Protein AF-A0A811U863-F1 (afdb_monomer_lite)

InterPro domains:
  IPR001148 Alpha carbonic anhydrase domain [PF00194] (40-105)
  IPR001148 Alpha carbonic anhydrase domain [PS51144] (32-145)
  IPR036398 Alpha carbonic anhydrase domain superfamily [G3DSA:3.10.200.10] (27-132)
  IPR036398 Alpha carbonic anhydrase domain superfamily [SSF51069] (34-102)

pLDDT: mean 73.1, std 20.27, range [31.73, 95.31]

Foldseek 3Di:
DDPVVVVVVVPVPPPVPPPPPPPPPPPPPPPPDADDPPVRLVCCCVSPVVCVDPDDDDDDDDPVPDDDDDKFDKDWPCPPPDADDDWDWDDPVHFIFIDGDDDDVVCVVVVDDDIFIDMDPDDPVFGWDFTDTPRDGDTDTDGDD

Sequence (145 aa):
MNRQTWRLLQYILPVGFIATAIWRASHSTTASRFGYSEPNQRRWARHHGHCAGKTQSPIAVHSAKSIPLNMPAVDMIGYHNLLPHPLVMVNNGHTVAISIPKLTEEQKANGDFMPYARGGKLPAISKWRVYTSIGAIRTIVALSM

Structure (mmCIF, N/CA/C/O backbone):
data_AF-A0A811U863-F1
#
_entry.id   AF-A0A811U863-F1
#
loop_
_atom_site.group_PDB
_atom_site.id
_atom_site.type_symbol
_atom_site.label_atom_id
_atom_site.label_alt_id
_atom_site.label_comp_id
_atom_site.label_asym_id
_atom_site.label_entity_id
_atom_site.label_seq_id
_atom_site.pdbx_PDB_ins_code
_atom_site.Cartn_x
_atom_site.Cartn_y
_atom_site.Cartn_z
_atom_site.occupancy
_atom_site.B_iso_or_equiv
_atom_site.auth_seq_id
_atom_site.auth_comp_id
_atom_site.auth_asym_id
_atom_site.auth_atom_id
_atom_site.pdbx_PDB_model_num
ATOM 1 N N . MET A 1 1 ? 27.113 73.306 27.334 1.00 48.75 1 MET A N 1
ATOM 2 C 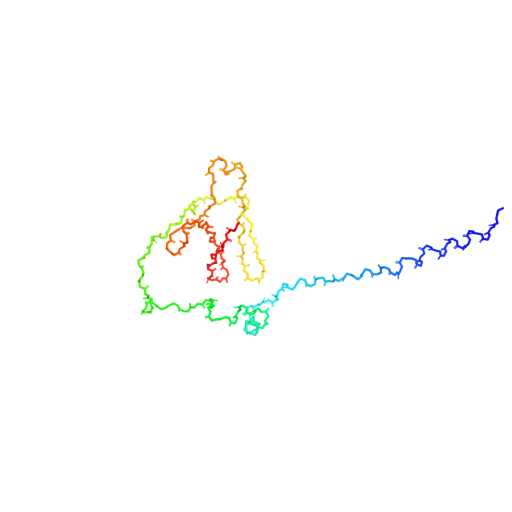CA . MET A 1 1 ? 27.043 71.966 26.701 1.00 48.75 1 MET A CA 1
ATOM 3 C C . MET A 1 1 ? 26.981 72.146 25.187 1.00 48.75 1 MET A C 1
ATOM 5 O O . MET A 1 1 ? 26.198 72.962 24.721 1.00 48.75 1 MET A O 1
ATOM 9 N N . ASN A 1 2 ? 27.907 71.524 24.454 1.00 46.66 2 ASN A N 1
ATOM 10 C CA . ASN A 1 2 ? 28.436 72.005 23.169 1.00 46.66 2 ASN A CA 1
ATOM 11 C C . ASN A 1 2 ? 27.669 71.451 21.942 1.00 46.66 2 ASN A C 1
ATOM 13 O O . ASN A 1 2 ? 27.416 70.253 21.874 1.00 46.66 2 ASN A O 1
ATOM 17 N N . ARG A 1 3 ? 27.349 72.292 20.941 1.00 53.94 3 ARG A N 1
ATOM 18 C CA . ARG A 1 3 ? 26.611 71.926 19.698 1.00 53.94 3 ARG A CA 1
ATOM 19 C C . ARG A 1 3 ? 27.319 70.880 18.818 1.00 53.94 3 ARG A C 1
ATOM 21 O O . ARG A 1 3 ? 26.711 70.350 17.893 1.00 53.94 3 ARG A O 1
ATOM 28 N N . GLN A 1 4 ? 28.585 70.583 19.100 1.00 53.97 4 GLN A N 1
ATOM 29 C CA . GLN A 1 4 ? 29.402 69.607 18.376 1.00 53.97 4 GLN A CA 1
ATOM 30 C C . GLN A 1 4 ? 29.084 68.141 18.733 1.00 53.97 4 GLN A C 1
ATOM 32 O O . GLN A 1 4 ? 29.309 67.261 17.908 1.00 53.97 4 GLN A O 1
ATOM 37 N N . THR A 1 5 ? 28.497 67.847 19.900 1.00 52.56 5 THR A N 1
ATOM 38 C CA . THR A 1 5 ? 28.211 66.452 20.301 1.00 52.56 5 THR A CA 1
ATOM 39 C C . THR A 1 5 ? 26.990 65.849 19.597 1.00 52.56 5 THR A C 1
ATOM 41 O O . THR A 1 5 ? 26.916 64.635 19.427 1.00 52.56 5 THR A O 1
ATOM 44 N N . TRP A 1 6 ? 26.065 66.676 19.098 1.00 49.66 6 TRP A N 1
ATOM 45 C CA . TRP A 1 6 ? 24.862 66.215 18.389 1.00 49.66 6 TRP A CA 1
ATOM 46 C C . TRP A 1 6 ? 25.118 65.771 16.943 1.00 49.66 6 TRP A C 1
ATOM 48 O O . TRP A 1 6 ? 24.367 64.964 16.402 1.00 49.66 6 TRP A O 1
ATOM 58 N N . ARG A 1 7 ? 26.194 66.254 16.307 1.00 52.44 7 ARG A N 1
ATOM 59 C CA . ARG A 1 7 ? 26.506 65.914 14.909 1.00 52.44 7 ARG A CA 1
ATOM 60 C C . ARG A 1 7 ? 27.223 64.576 14.733 1.00 52.44 7 ARG A C 1
ATOM 62 O O . ARG A 1 7 ? 27.250 64.075 13.613 1.00 52.44 7 ARG A O 1
ATOM 69 N N . LEU A 1 8 ? 27.751 63.993 15.810 1.00 50.97 8 LEU A N 1
ATOM 70 C CA . LEU A 1 8 ? 28.404 62.678 15.793 1.00 50.97 8 LEU A CA 1
ATOM 71 C C . LEU A 1 8 ? 27.426 61.529 16.091 1.00 50.97 8 LEU A C 1
ATOM 73 O O . LEU A 1 8 ? 27.639 60.413 15.632 1.00 50.97 8 LEU A O 1
ATOM 77 N N . LEU A 1 9 ? 26.305 61.803 16.768 1.00 47.72 9 LEU A N 1
ATOM 78 C CA . LEU A 1 9 ? 25.267 60.804 17.067 1.00 47.72 9 LEU A CA 1
ATOM 79 C C . LEU A 1 9 ? 24.413 60.409 15.848 1.00 47.72 9 LEU A C 1
ATOM 81 O O . LEU A 1 9 ? 23.884 59.304 15.800 1.00 47.72 9 LEU A O 1
ATOM 85 N N . GLN A 1 10 ? 24.327 61.269 14.832 1.00 54.34 10 GLN A N 1
ATOM 86 C CA . GLN A 1 10 ? 23.561 61.010 13.602 1.00 54.34 10 GLN A CA 1
ATOM 87 C C . GLN A 1 10 ? 24.261 60.065 12.603 1.00 54.34 10 GLN A C 1
ATOM 89 O O . GLN A 1 10 ? 23.614 59.578 11.682 1.00 54.34 10 GLN A O 1
ATOM 94 N N . TYR A 1 11 ? 25.550 59.756 12.791 1.00 52.09 11 TYR A N 1
ATOM 95 C CA . TYR A 1 11 ? 26.302 58.842 11.913 1.00 52.09 11 TYR A CA 1
ATOM 96 C C . TYR A 1 11 ? 26.550 57.451 12.519 1.00 52.09 11 TYR A C 1
ATOM 98 O O . TYR A 1 11 ? 27.083 56.580 11.839 1.00 52.09 11 TYR A O 1
ATOM 106 N N . ILE A 1 12 ? 26.137 57.208 13.767 1.00 53.00 12 ILE A N 1
ATOM 107 C CA . ILE A 1 12 ? 26.331 55.913 14.448 1.00 53.00 12 ILE A CA 1
ATOM 108 C C . ILE A 1 12 ? 25.131 54.969 14.232 1.00 53.00 12 ILE A C 1
ATOM 110 O O . ILE A 1 12 ? 25.253 53.760 14.405 1.00 53.00 12 ILE A O 1
ATOM 114 N N . LEU A 1 13 ? 23.985 55.481 13.772 1.00 49.16 13 LEU A N 1
ATOM 115 C CA . LEU A 1 13 ? 22.775 54.674 13.584 1.00 49.16 13 LEU A CA 1
ATOM 116 C C . LEU A 1 13 ? 22.626 53.933 12.236 1.00 49.16 13 LEU A C 1
ATOM 118 O O . LEU A 1 13 ? 21.899 52.942 12.243 1.00 49.16 13 LEU A O 1
ATOM 122 N N . PRO A 1 14 ? 23.296 54.271 11.109 1.00 51.44 14 PRO A N 1
ATOM 123 C CA . PRO A 1 14 ? 23.150 53.463 9.897 1.00 51.44 14 PRO A CA 1
ATOM 124 C C . PRO A 1 14 ? 24.291 52.463 9.650 1.00 51.44 14 PRO A C 1
ATOM 126 O O . PRO A 1 14 ? 24.116 51.560 8.840 1.00 51.44 14 PRO A O 1
ATOM 129 N N . VAL A 1 15 ? 25.439 52.543 10.337 1.00 51.66 15 VAL A N 1
ATOM 130 C CA . VAL A 1 15 ? 26.603 51.677 10.017 1.00 51.66 15 VAL A CA 1
ATOM 131 C C . VAL A 1 15 ? 26.535 50.300 10.702 1.00 51.66 15 VAL A C 1
ATOM 133 O O . VAL A 1 15 ? 27.149 49.345 10.236 1.00 51.66 15 VAL A O 1
ATOM 136 N N . GLY A 1 16 ? 25.722 50.148 11.752 1.00 46.31 16 GLY A N 1
ATOM 137 C CA . GLY A 1 16 ? 25.493 48.858 12.422 1.00 46.31 16 GLY A CA 1
ATOM 138 C C . GLY A 1 16 ? 24.422 47.965 11.779 1.00 46.31 16 GLY A C 1
ATOM 139 O O . GLY A 1 16 ? 24.301 46.804 12.154 1.00 46.31 16 GLY A O 1
ATOM 140 N N . PHE A 1 17 ? 23.647 48.479 10.816 1.00 46.66 17 PHE A N 1
ATOM 141 C CA . PHE A 1 17 ? 22.508 47.760 10.223 1.00 46.66 17 PHE A CA 1
ATOM 142 C C . PHE A 1 17 ? 22.769 47.184 8.821 1.00 46.66 17 PHE A C 1
ATOM 144 O O . PHE A 1 17 ? 21.933 46.445 8.309 1.00 46.66 17 PHE A O 1
ATOM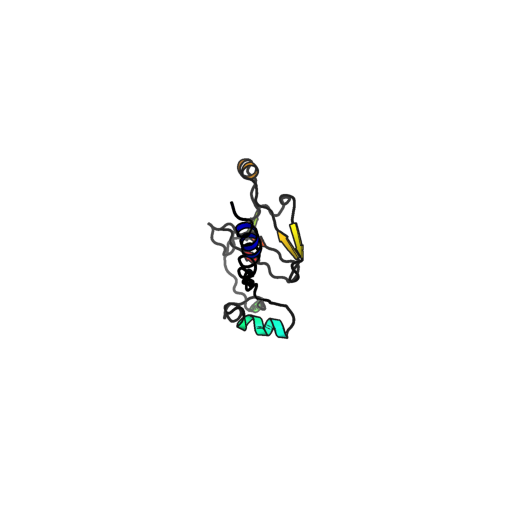 151 N N . ILE A 1 18 ? 23.928 47.454 8.206 1.00 50.47 18 ILE A N 1
ATOM 152 C CA . ILE A 1 18 ? 24.269 46.977 6.847 1.00 50.47 18 ILE A CA 1
ATOM 153 C C . ILE A 1 18 ? 25.335 45.859 6.877 1.00 50.47 18 ILE A C 1
ATOM 155 O O . ILE A 1 18 ? 26.069 45.656 5.917 1.00 50.47 18 ILE A O 1
ATOM 159 N N . ALA A 1 19 ? 25.445 45.111 7.980 1.00 50.62 19 ALA A N 1
ATOM 160 C CA . ALA A 1 19 ? 26.347 43.952 8.069 1.00 50.62 19 ALA A CA 1
ATOM 161 C C . ALA A 1 19 ? 25.725 42.708 8.723 1.00 50.62 19 ALA A C 1
ATOM 163 O O . ALA A 1 19 ? 26.407 41.711 8.937 1.00 50.62 19 ALA A O 1
ATOM 164 N N . THR A 1 20 ? 24.416 42.709 8.972 1.00 51.88 20 THR A N 1
ATOM 165 C CA . THR A 1 20 ? 23.642 41.478 9.178 1.00 51.88 20 THR A CA 1
ATOM 166 C C . THR A 1 20 ? 22.688 41.299 8.006 1.00 51.88 20 THR A C 1
ATOM 168 O O . THR A 1 20 ? 21.489 41.086 8.162 1.00 51.88 20 THR A O 1
ATOM 171 N N . ALA A 1 21 ? 23.235 41.383 6.787 1.00 53.69 21 ALA A N 1
ATOM 172 C CA . ALA A 1 21 ? 22.608 40.772 5.627 1.00 53.69 21 ALA A CA 1
ATOM 173 C C . ALA A 1 21 ? 22.522 39.276 5.931 1.00 53.69 21 ALA A C 1
ATOM 175 O O . ALA A 1 21 ? 23.492 38.531 5.814 1.00 53.69 21 ALA A O 1
ATOM 176 N N . ILE A 1 22 ? 21.357 38.903 6.452 1.00 57.44 22 ILE A N 1
ATOM 177 C CA . ILE A 1 22 ? 20.937 37.570 6.838 1.00 57.44 22 ILE A CA 1
ATOM 178 C C . ILE A 1 22 ? 21.392 36.623 5.732 1.00 57.44 22 ILE A C 1
ATOM 180 O O . ILE A 1 22 ? 20.795 36.576 4.655 1.00 57.44 22 ILE A O 1
ATOM 184 N N . TRP A 1 23 ? 22.450 35.855 6.000 1.00 52.97 23 TRP A N 1
ATOM 185 C CA . TRP A 1 23 ? 22.708 34.614 5.291 1.00 52.97 23 TRP A CA 1
ATOM 186 C C . TRP A 1 23 ? 21.532 33.710 5.658 1.00 52.97 23 TRP A C 1
ATOM 188 O O . TRP A 1 23 ? 21.573 32.912 6.592 1.00 52.97 23 TRP A O 1
ATOM 198 N N . ARG A 1 24 ? 20.412 33.890 4.952 1.00 55.28 24 ARG A N 1
ATOM 199 C CA . ARG A 1 24 ? 19.395 32.862 4.829 1.00 55.28 24 ARG A CA 1
ATOM 200 C C . ARG A 1 24 ? 20.117 31.772 4.061 1.00 55.28 24 ARG A C 1
ATOM 202 O O . ARG A 1 24 ? 20.084 31.741 2.836 1.00 55.28 24 ARG A O 1
ATOM 209 N N . ALA A 1 25 ? 20.811 30.908 4.796 1.00 53.34 25 ALA A N 1
ATOM 210 C CA . ALA A 1 25 ? 21.073 29.570 4.332 1.00 53.34 25 ALA A CA 1
ATOM 211 C C . ALA A 1 25 ? 19.693 29.030 3.976 1.00 53.34 25 ALA A C 1
ATOM 213 O O . ALA A 1 25 ? 18.892 28.690 4.853 1.00 53.34 25 ALA A O 1
ATOM 214 N N . SER A 1 26 ? 19.368 29.067 2.684 1.00 53.38 26 SER A N 1
ATOM 215 C CA . SER A 1 26 ? 18.316 28.242 2.143 1.00 53.38 26 SER A CA 1
ATOM 216 C C . SER A 1 26 ? 18.733 26.842 2.544 1.00 53.38 26 SER A C 1
ATOM 218 O O . SER A 1 26 ? 19.618 26.247 1.932 1.00 53.38 26 SER A O 1
ATOM 220 N N . HIS A 1 27 ? 18.145 26.339 3.627 1.00 42.53 27 HIS A N 1
ATOM 221 C CA . HIS A 1 27 ? 18.043 24.914 3.816 1.00 42.53 27 HIS A CA 1
ATOM 222 C C . HIS A 1 27 ? 17.224 24.474 2.612 1.00 42.53 27 HIS A C 1
ATOM 224 O O . HIS A 1 27 ? 15.995 24.501 2.632 1.00 42.53 27 HIS A O 1
ATOM 230 N N . SER A 1 28 ? 17.925 24.170 1.518 1.00 41.97 28 SER A N 1
ATOM 231 C CA . SER A 1 28 ? 17.444 23.235 0.529 1.00 41.97 28 SER A CA 1
ATOM 232 C C . SER A 1 28 ? 17.247 21.975 1.343 1.00 41.97 28 SER A C 1
ATOM 234 O O . SER A 1 28 ? 18.173 21.191 1.550 1.00 41.97 28 SER A O 1
ATOM 236 N N . THR A 1 29 ? 16.058 21.849 1.932 1.00 44.00 29 THR A N 1
ATOM 237 C CA . THR A 1 29 ? 15.543 20.553 2.294 1.00 44.00 29 THR A CA 1
ATOM 238 C C . THR A 1 29 ? 15.696 19.784 1.001 1.00 44.00 29 THR A C 1
ATOM 240 O O . THR A 1 29 ? 15.103 20.120 -0.025 1.00 44.00 29 THR A O 1
ATOM 243 N N . THR A 1 30 ? 16.620 18.835 1.002 1.00 46.94 30 THR A N 1
ATOM 244 C CA . THR A 1 30 ? 16.822 17.874 -0.068 1.00 46.94 30 THR A CA 1
ATOM 245 C C . THR A 1 30 ? 15.584 16.980 -0.101 1.00 46.94 30 THR A C 1
ATOM 247 O O . THR A 1 30 ? 15.648 15.777 0.115 1.00 46.94 30 THR A O 1
ATOM 250 N N . ALA A 1 31 ? 14.414 17.573 -0.358 1.00 52.66 31 ALA A N 1
ATOM 251 C CA . ALA A 1 31 ? 13.278 16.902 -0.935 1.00 52.66 31 ALA A CA 1
ATOM 252 C C . ALA A 1 31 ? 13.797 16.433 -2.286 1.00 52.66 31 ALA A C 1
ATOM 254 O O . ALA A 1 31 ? 13.882 17.194 -3.252 1.00 52.66 31 ALA A O 1
ATOM 255 N N . SER A 1 32 ? 14.328 15.216 -2.277 1.00 60.03 32 SER A N 1
ATOM 256 C CA . SER A 1 32 ? 14.997 14.621 -3.411 1.00 60.03 32 SER A CA 1
ATOM 257 C C . SER A 1 32 ? 14.037 14.675 -4.590 1.00 60.03 32 SER A C 1
ATOM 259 O O . SER A 1 32 ? 12.980 14.047 -4.587 1.00 60.03 32 SER A O 1
ATOM 261 N N . ARG A 1 33 ? 14.348 15.539 -5.559 1.00 74.88 33 ARG A N 1
ATOM 262 C CA . ARG A 1 33 ? 13.466 15.816 -6.690 1.00 74.88 33 ARG A CA 1
ATOM 263 C C . ARG A 1 33 ? 13.415 14.555 -7.542 1.00 74.88 33 ARG A C 1
ATOM 265 O O . ARG A 1 33 ? 14.383 14.229 -8.225 1.00 74.88 33 ARG A O 1
ATOM 272 N N . PHE A 1 34 ? 12.294 13.846 -7.501 1.00 83.94 34 PHE A N 1
ATOM 273 C CA . PHE A 1 34 ? 12.038 12.692 -8.355 1.00 83.94 34 PHE A CA 1
ATOM 274 C C . PHE A 1 34 ? 10.853 12.979 -9.277 1.00 83.94 34 PHE A C 1
ATOM 276 O O . PHE A 1 34 ? 10.017 13.833 -9.006 1.00 83.94 34 PHE A O 1
ATOM 283 N N . GLY A 1 35 ? 10.800 12.294 -10.411 1.00 86.31 35 GLY A N 1
ATOM 284 C CA . GLY A 1 35 ? 9.713 12.417 -11.375 1.00 86.31 35 GLY A CA 1
ATOM 285 C C . GLY A 1 35 ? 9.593 11.151 -12.209 1.00 86.31 35 GLY A C 1
ATOM 286 O O . GLY A 1 35 ? 10.535 10.359 -12.267 1.00 86.31 35 GLY A O 1
ATOM 287 N N . TYR A 1 36 ? 8.438 10.968 -12.846 1.00 89.56 36 TYR A N 1
ATOM 288 C CA . TYR A 1 36 ? 8.085 9.740 -13.565 1.00 89.56 36 TYR A CA 1
ATOM 289 C C . TYR A 1 36 ? 8.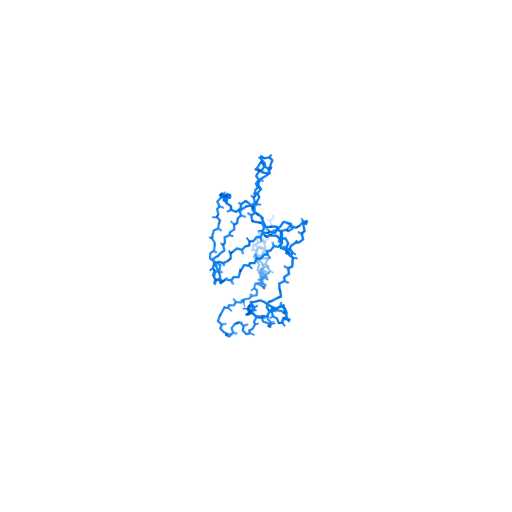464 9.738 -15.049 1.00 89.56 36 TYR A C 1
ATOM 291 O O . TYR A 1 36 ? 8.193 8.757 -15.731 1.00 89.56 36 TYR A O 1
ATOM 299 N N . SER A 1 37 ? 9.103 10.782 -15.579 1.00 89.94 37 SER A N 1
ATOM 300 C CA . SER A 1 37 ? 9.656 10.693 -16.934 1.00 89.94 37 SER A CA 1
ATOM 301 C C . SER A 1 37 ? 10.805 9.684 -16.977 1.00 89.94 37 SER A C 1
ATOM 303 O O . SER A 1 37 ? 11.560 9.547 -16.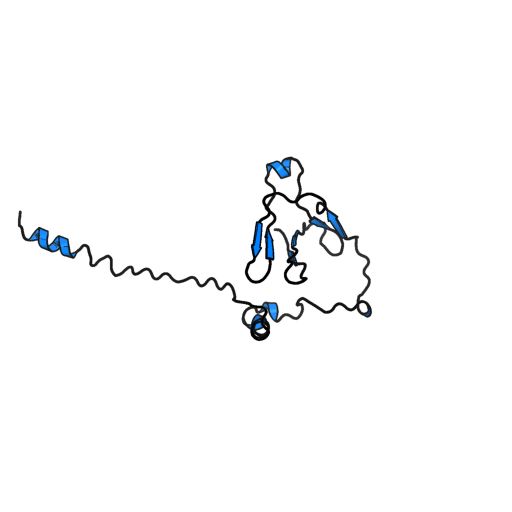010 1.00 89.94 37 SER A O 1
ATOM 305 N N . GLU A 1 38 ? 10.969 8.995 -18.104 1.00 87.25 38 GLU A N 1
ATOM 306 C CA . GLU A 1 38 ? 11.988 7.955 -18.268 1.00 87.25 38 GLU A CA 1
ATOM 307 C C . GLU A 1 38 ? 13.411 8.408 -17.859 1.00 87.25 38 GLU A C 1
ATOM 309 O O . GLU A 1 38 ? 14.066 7.688 -17.095 1.00 87.25 38 GLU A O 1
ATOM 314 N N . PRO A 1 39 ? 13.897 9.613 -18.234 1.00 87.94 39 PRO A N 1
ATOM 315 C CA . PRO A 1 39 ? 15.220 10.071 -17.810 1.00 87.94 39 PRO A CA 1
ATOM 316 C C . PRO A 1 39 ? 15.339 10.279 -16.296 1.00 87.94 39 PRO A C 1
ATOM 318 O O . PRO A 1 39 ? 16.414 10.081 -15.731 1.00 87.94 39 PRO A O 1
ATOM 321 N N . ASN A 1 40 ? 14.255 10.684 -15.630 1.00 86.56 40 ASN A N 1
ATOM 322 C CA . ASN A 1 40 ? 14.243 10.918 -14.189 1.00 86.56 40 ASN A CA 1
ATOM 323 C C . ASN A 1 40 ? 14.185 9.604 -13.411 1.00 86.56 40 ASN A C 1
ATOM 325 O O . ASN A 1 40 ? 14.929 9.451 -12.444 1.00 86.56 40 ASN A O 1
ATOM 329 N N . GLN A 1 41 ? 13.384 8.637 -13.869 1.00 86.81 41 GLN A N 1
ATOM 330 C CA . GLN A 1 41 ? 13.302 7.311 -13.252 1.00 86.81 41 GLN A CA 1
ATOM 331 C C . GLN A 1 41 ? 14.665 6.610 -13.222 1.00 86.81 41 GLN A C 1
ATOM 333 O O . GLN A 1 41 ? 15.084 6.101 -12.184 1.00 86.81 41 GLN A O 1
ATOM 338 N N . ARG A 1 42 ? 15.426 6.678 -14.324 1.00 85.69 42 ARG A N 1
ATOM 339 C CA . ARG A 1 42 ? 16.789 6.114 -14.402 1.00 85.69 42 ARG A CA 1
ATOM 340 C C . ARG A 1 42 ? 17.758 6.726 -13.381 1.00 85.69 42 ARG A C 1
ATOM 342 O O . ARG A 1 42 ? 18.743 6.091 -13.012 1.00 85.69 42 ARG A O 1
ATOM 349 N N . ARG A 1 43 ? 17.498 7.951 -12.911 1.00 87.94 43 ARG A N 1
ATOM 350 C CA . ARG A 1 43 ? 18.329 8.647 -11.913 1.00 87.94 43 ARG A CA 1
ATOM 351 C C . ARG A 1 43 ? 17.879 8.408 -10.475 1.00 87.94 43 ARG A C 1
ATOM 353 O O . ARG A 1 43 ? 18.620 8.787 -9.572 1.00 87.94 43 ARG A O 1
ATOM 360 N N . TRP A 1 44 ? 16.732 7.768 -10.229 1.00 89.75 44 TRP A N 1
ATOM 361 C CA . TRP A 1 44 ? 16.259 7.518 -8.862 1.00 89.75 44 TRP A CA 1
ATOM 362 C C . TRP A 1 44 ? 17.295 6.762 -8.038 1.00 89.75 44 TRP A C 1
ATOM 364 O O . TRP A 1 44 ? 17.590 7.192 -6.933 1.00 89.75 44 TRP A O 1
ATOM 374 N N . ALA A 1 45 ? 17.930 5.740 -8.615 1.00 85.50 45 ALA A N 1
ATOM 375 C CA . ALA A 1 45 ? 19.017 4.981 -7.993 1.00 85.50 45 ALA A CA 1
ATOM 376 C C . ALA A 1 45 ? 20.233 5.838 -7.588 1.00 85.50 45 ALA A C 1
ATOM 378 O O . ALA A 1 45 ? 20.914 5.510 -6.622 1.00 85.50 45 ALA A O 1
ATOM 379 N N . ARG A 1 46 ? 20.507 6.939 -8.304 1.00 85.56 46 ARG A N 1
ATOM 380 C CA . ARG A 1 46 ? 21.634 7.841 -8.000 1.00 85.56 46 ARG A CA 1
ATOM 381 C C . ARG A 1 46 ? 21.333 8.760 -6.823 1.00 85.56 46 ARG A C 1
ATOM 383 O O . ARG A 1 46 ? 22.219 9.048 -6.032 1.00 85.56 46 ARG A O 1
ATOM 390 N N . HIS A 1 47 ? 20.093 9.235 -6.732 1.00 81.38 47 HIS A N 1
ATOM 391 C CA . HIS A 1 47 ? 19.667 10.179 -5.695 1.00 81.38 47 HIS A CA 1
ATOM 392 C C . HIS A 1 47 ? 19.040 9.489 -4.474 1.00 81.38 47 HIS A C 1
ATOM 394 O O . HIS A 1 47 ? 18.948 10.086 -3.409 1.00 81.38 47 HIS A O 1
ATOM 400 N N . HIS A 1 48 ? 18.642 8.224 -4.616 1.00 80.94 48 HIS A N 1
ATOM 401 C CA . HIS A 1 48 ? 18.061 7.384 -3.577 1.00 80.94 48 HIS A CA 1
ATOM 402 C C . HIS A 1 48 ? 18.711 6.002 -3.650 1.00 80.94 48 HIS A C 1
ATOM 404 O O . HIS A 1 48 ? 18.275 5.142 -4.417 1.00 80.94 48 HIS A O 1
ATOM 410 N N . GLY A 1 49 ? 19.744 5.766 -2.837 1.00 80.81 49 GLY A N 1
ATOM 411 C CA . GLY A 1 49 ? 20.486 4.497 -2.855 1.00 80.81 49 GLY A CA 1
ATOM 412 C C . GLY A 1 49 ? 19.594 3.263 -2.655 1.00 80.81 49 GLY A C 1
ATOM 413 O O . GLY A 1 49 ? 19.837 2.214 -3.246 1.00 80.81 49 GLY A O 1
ATOM 414 N N . HIS A 1 50 ? 18.489 3.406 -1.915 1.00 84.25 50 HIS A N 1
ATOM 415 C CA . HIS A 1 50 ? 17.505 2.339 -1.728 1.00 84.25 50 HIS A CA 1
ATOM 416 C C . HIS A 1 50 ? 16.801 1.909 -3.022 1.00 84.25 50 HIS A C 1
ATOM 418 O O . HIS A 1 50 ? 16.377 0.761 -3.102 1.00 84.25 50 HIS A O 1
ATOM 424 N N . CYS A 1 51 ? 16.710 2.770 -4.043 1.00 86.75 51 CYS A N 1
ATOM 425 C CA . CYS A 1 51 ? 16.100 2.434 -5.333 1.00 86.75 51 CYS A CA 1
ATOM 426 C C . CYS A 1 51 ? 16.955 1.480 -6.186 1.00 86.75 51 CYS A C 1
ATOM 428 O O . CYS A 1 51 ? 16.456 0.930 -7.162 1.00 86.75 51 CYS A O 1
ATOM 430 N N . ALA A 1 52 ? 18.228 1.272 -5.831 1.00 86.75 52 ALA A N 1
ATOM 431 C CA . ALA A 1 52 ? 19.143 0.352 -6.512 1.00 86.75 52 ALA A CA 1
ATOM 432 C C . ALA A 1 52 ? 19.203 -1.049 -5.864 1.00 86.75 52 ALA A C 1
ATOM 434 O O . ALA A 1 52 ? 20.068 -1.854 -6.207 1.00 86.75 52 ALA A O 1
ATOM 435 N N . GLY A 1 53 ? 18.335 -1.338 -4.886 1.00 87.56 53 GLY A N 1
ATOM 436 C CA . GLY A 1 53 ? 18.352 -2.602 -4.146 1.00 87.56 53 GLY A CA 1
ATOM 437 C C . GLY A 1 53 ? 17.926 -3.824 -4.974 1.00 87.56 53 GLY A C 1
ATOM 438 O O . GLY A 1 53 ? 17.305 -3.707 -6.024 1.00 87.56 53 GLY A O 1
ATOM 439 N N . LYS A 1 54 ? 18.205 -5.031 -4.459 1.00 91.88 54 LYS A N 1
ATOM 440 C CA . LYS A 1 54 ? 17.772 -6.304 -5.080 1.00 91.88 54 LYS A CA 1
ATOM 441 C C . LYS A 1 54 ? 16.293 -6.631 -4.834 1.00 91.88 54 LYS A C 1
ATOM 443 O O . LYS A 1 54 ? 15.707 -7.432 -5.550 1.00 91.88 54 LYS A O 1
ATOM 448 N N . THR A 1 55 ? 15.695 -6.020 -3.816 1.00 92.31 55 THR A N 1
ATOM 449 C CA . THR A 1 55 ? 14.311 -6.249 -3.382 1.00 92.31 55 THR A CA 1
ATOM 450 C C . THR A 1 55 ? 13.492 -4.979 -3.596 1.00 92.31 55 THR A C 1
ATOM 452 O O . THR A 1 55 ? 13.193 -4.252 -2.650 1.00 92.31 55 THR A O 1
ATOM 455 N N . GLN A 1 56 ? 13.206 -4.660 -4.857 1.00 92.50 56 GLN A N 1
ATOM 456 C CA . GLN A 1 56 ? 12.437 -3.473 -5.245 1.00 92.50 56 GLN A CA 1
ATOM 457 C C . GLN A 1 56 ? 11.013 -3.834 -5.661 1.00 92.50 56 GLN A C 1
ATOM 459 O O . GLN A 1 56 ? 10.692 -4.987 -5.930 1.00 92.50 56 GLN A O 1
ATOM 464 N N . SER A 1 57 ? 10.148 -2.824 -5.700 1.00 89.69 57 SER A N 1
ATOM 465 C CA . SER A 1 57 ? 8.773 -2.932 -6.189 1.00 89.69 57 SER A CA 1
ATOM 466 C C . SER A 1 57 ? 8.480 -1.830 -7.216 1.00 89.69 57 SER A C 1
ATOM 468 O O . SER A 1 57 ? 9.008 -0.717 -7.083 1.00 89.69 57 SER A O 1
ATOM 470 N N . PRO A 1 58 ? 7.599 -2.078 -8.204 1.00 90.81 58 PRO A N 1
ATOM 471 C CA . PRO A 1 58 ? 6.802 -3.292 -8.424 1.00 90.81 58 PRO A CA 1
ATOM 472 C C . PRO A 1 58 ? 7.605 -4.449 -9.039 1.00 90.81 58 PRO A C 1
ATOM 474 O O . PRO A 1 58 ? 8.699 -4.246 -9.558 1.00 90.81 58 PRO A O 1
ATOM 477 N N . ILE A 1 59 ? 7.022 -5.651 -9.006 1.00 91.88 59 ILE A N 1
ATOM 478 C CA . ILE A 1 59 ? 7.506 -6.841 -9.718 1.00 91.88 59 ILE A CA 1
ATOM 479 C C . ILE A 1 59 ? 6.384 -7.423 -10.580 1.00 91.88 59 ILE A C 1
ATOM 481 O O . ILE A 1 59 ? 5.206 -7.277 -10.250 1.00 91.88 59 ILE A O 1
ATOM 485 N N . ALA A 1 60 ? 6.743 -8.111 -11.663 1.00 92.62 60 ALA A N 1
ATOM 486 C CA . ALA A 1 60 ? 5.787 -8.927 -12.401 1.00 92.62 60 ALA A CA 1
ATOM 487 C C . ALA A 1 60 ? 5.464 -10.189 -11.586 1.00 92.62 60 ALA A C 1
ATOM 489 O O . ALA A 1 60 ? 6.359 -10.961 -11.237 1.00 92.62 60 ALA A O 1
ATOM 490 N N . VAL A 1 61 ? 4.186 -10.391 -11.268 1.00 92.12 61 VAL A N 1
ATOM 491 C CA . VAL A 1 61 ? 3.714 -11.574 -10.543 1.00 92.12 61 VAL A CA 1
ATOM 492 C C . VAL A 1 61 ? 3.214 -12.597 -11.558 1.00 92.12 61 VAL A C 1
ATOM 494 O O . VAL A 1 61 ? 2.327 -12.305 -12.354 1.00 92.12 61 VAL A O 1
ATOM 497 N N . HIS A 1 62 ? 3.783 -13.803 -11.527 1.00 94.12 62 HIS A N 1
ATOM 498 C CA . HIS A 1 62 ? 3.385 -14.911 -12.394 1.00 94.12 62 HIS A CA 1
ATOM 499 C C . HIS A 1 62 ? 2.762 -16.023 -11.552 1.00 94.12 62 HIS A C 1
ATOM 501 O O . HIS A 1 62 ? 3.464 -16.640 -10.752 1.00 94.12 62 HIS A O 1
ATOM 507 N N . SER A 1 63 ? 1.480 -16.328 -11.765 1.00 92.75 63 SER A N 1
ATOM 508 C CA . SER A 1 63 ? 0.764 -17.350 -10.984 1.00 92.75 63 SER A CA 1
ATOM 509 C C . SER A 1 63 ? 1.431 -18.728 -11.064 1.00 92.75 63 SER A C 1
ATOM 511 O O . SER A 1 63 ? 1.547 -19.411 -10.054 1.00 92.75 63 SER A O 1
ATOM 513 N N . ALA A 1 64 ? 1.992 -19.091 -12.224 1.00 95.31 64 ALA A N 1
ATOM 514 C CA . ALA A 1 64 ? 2.730 -20.346 -12.410 1.00 95.31 64 ALA A CA 1
ATOM 515 C C . ALA A 1 64 ? 4.009 -20.462 -11.555 1.00 95.31 64 ALA A C 1
ATOM 517 O O . ALA A 1 64 ? 4.501 -21.561 -11.335 1.00 95.31 64 ALA A O 1
ATOM 518 N N . LYS A 1 65 ? 4.565 -19.334 -11.090 1.00 95.00 65 LYS A N 1
ATOM 519 C CA . LYS A 1 65 ? 5.753 -19.284 -10.219 1.00 95.00 65 LYS A CA 1
ATOM 520 C C . LYS A 1 65 ? 5.399 -18.967 -8.764 1.00 95.00 65 LYS A C 1
ATOM 522 O O . LYS A 1 65 ? 6.296 -18.832 -7.935 1.00 95.00 65 LYS A O 1
ATOM 527 N N . SER A 1 66 ? 4.114 -18.788 -8.458 1.00 94.12 66 SER A N 1
ATOM 528 C CA . SER A 1 66 ? 3.662 -18.528 -7.096 1.00 94.12 66 SER A CA 1
ATOM 529 C C . SER A 1 66 ? 3.632 -19.824 -6.293 1.00 94.12 66 SER A C 1
ATOM 531 O O . SER A 1 66 ? 3.210 -20.866 -6.787 1.00 94.12 66 SER A O 1
ATOM 533 N N . ILE A 1 67 ? 4.111 -19.754 -5.053 1.00 94.56 67 ILE A N 1
ATOM 534 C CA . ILE A 1 67 ? 4.122 -20.889 -4.133 1.00 94.56 67 ILE A CA 1
ATOM 535 C C . ILE A 1 67 ? 2.904 -20.741 -3.216 1.00 94.56 67 ILE A C 1
ATOM 537 O O . ILE A 1 67 ? 2.807 -19.715 -2.533 1.00 94.56 67 ILE A O 1
ATOM 541 N N . PRO A 1 68 ? 1.977 -21.715 -3.180 1.00 91.88 68 PRO A N 1
ATOM 542 C CA . PRO A 1 68 ? 0.873 -21.682 -2.235 1.00 91.88 68 PRO A CA 1
ATOM 543 C C . PRO A 1 68 ? 1.423 -21.858 -0.819 1.00 91.88 68 PRO A C 1
ATOM 545 O O . PRO A 1 68 ? 2.193 -22.777 -0.543 1.00 91.88 68 PRO A O 1
ATOM 548 N N . LEU A 1 69 ? 1.033 -20.963 0.083 1.00 90.38 69 LEU A N 1
ATOM 549 C CA . LEU A 1 69 ? 1.420 -21.013 1.487 1.00 90.38 69 LEU A CA 1
ATOM 550 C C . LEU A 1 69 ? 0.166 -21.131 2.342 1.00 90.38 69 LEU A C 1
ATOM 552 O O . LEU A 1 69 ? -0.817 -20.431 2.102 1.00 90.38 69 LEU A O 1
ATOM 556 N N . ASN A 1 70 ? 0.217 -21.989 3.359 1.00 92.25 70 ASN A N 1
ATOM 557 C CA . ASN A 1 70 ? -0.819 -22.013 4.379 1.00 92.25 70 ASN A CA 1
ATOM 558 C C . ASN A 1 70 ? -0.649 -20.778 5.271 1.00 92.25 70 ASN A C 1
ATOM 560 O O . ASN A 1 70 ? 0.349 -20.651 5.982 1.00 92.25 70 ASN A O 1
ATOM 564 N N . MET A 1 71 ? -1.591 -19.846 5.186 1.00 91.19 71 MET A N 1
ATOM 565 C CA . MET A 1 71 ? -1.555 -18.578 5.904 1.00 91.19 71 MET A CA 1
ATOM 566 C C . MET A 1 71 ? -2.957 -18.224 6.407 1.00 91.19 71 MET A C 1
ATOM 568 O O . MET A 1 71 ? -3.935 -18.537 5.726 1.00 91.19 71 MET A O 1
ATOM 572 N N . PRO A 1 72 ? -3.074 -17.565 7.575 1.00 91.50 72 PRO A N 1
ATOM 573 C CA . PRO A 1 72 ? -4.351 -17.060 8.056 1.00 91.50 72 PRO A CA 1
ATOM 574 C C . PRO A 1 72 ? -5.028 -16.168 7.015 1.00 91.50 72 PRO A C 1
ATOM 576 O O . PRO A 1 72 ? -4.354 -15.416 6.302 1.00 91.50 72 PRO A O 1
ATOM 579 N N . ALA A 1 73 ? -6.359 -16.208 6.974 1.00 91.25 73 ALA A N 1
ATOM 580 C CA . ALA A 1 73 ? -7.139 -15.305 6.140 1.00 91.25 73 ALA A CA 1
ATOM 581 C C . ALA A 1 73 ? -6.803 -13.838 6.458 1.00 91.25 73 ALA A C 1
ATOM 583 O O . ALA A 1 73 ? -6.475 -13.489 7.594 1.00 91.25 73 ALA A O 1
ATOM 584 N N . VAL A 1 74 ? -6.841 -12.989 5.430 1.00 91.12 74 VAL A N 1
ATOM 585 C CA . VAL A 1 74 ? -6.654 -11.547 5.596 1.00 91.12 74 VAL A CA 1
ATOM 586 C C . VAL A 1 74 ? -7.991 -10.931 5.989 1.00 91.12 74 VAL A C 1
ATOM 588 O O . VAL A 1 74 ? -8.920 -10.913 5.184 1.00 91.12 74 VAL A O 1
ATOM 591 N N . ASP A 1 75 ? -8.060 -10.383 7.200 1.00 91.19 75 ASP A N 1
ATOM 592 C CA . ASP A 1 75 ? -9.241 -9.678 7.697 1.00 91.19 75 ASP A CA 1
ATOM 593 C C . ASP A 1 75 ? -9.043 -8.167 7.562 1.00 91.19 75 ASP A C 1
ATOM 595 O O . ASP A 1 75 ? -8.080 -7.607 8.098 1.00 91.19 75 ASP A O 1
ATOM 599 N N . MET A 1 76 ? -9.984 -7.494 6.896 1.00 89.88 76 MET A N 1
ATOM 600 C CA . MET A 1 76 ? -10.051 -6.033 6.809 1.00 89.88 76 MET A CA 1
ATOM 601 C C . MET A 1 76 ? -11.116 -5.510 7.775 1.00 89.88 76 MET A C 1
ATOM 603 O O . MET A 1 76 ? -12.312 -5.557 7.492 1.00 89.88 76 MET A O 1
ATOM 607 N N . ILE A 1 77 ? -10.686 -4.998 8.925 1.00 89.38 77 ILE A N 1
ATOM 608 C CA . ILE A 1 77 ? -11.576 -4.620 10.025 1.00 89.38 77 ILE A CA 1
ATOM 609 C C . ILE A 1 77 ? -11.787 -3.104 10.015 1.00 89.38 77 ILE A C 1
ATOM 611 O O . ILE A 1 77 ? -10.831 -2.334 9.945 1.00 89.38 77 ILE A O 1
ATOM 615 N N . GLY A 1 78 ? -13.048 -2.668 10.081 1.00 87.88 78 GLY A N 1
ATOM 616 C CA . GLY A 1 78 ? -13.432 -1.252 10.136 1.00 87.88 78 GLY A CA 1
ATOM 617 C C . GLY A 1 78 ? -13.407 -0.508 8.796 1.00 87.88 78 GLY A C 1
ATOM 618 O O . GLY A 1 78 ? -13.794 0.651 8.755 1.00 87.88 78 GLY A O 1
ATOM 619 N N . TYR A 1 79 ? -13.014 -1.148 7.689 1.00 87.56 79 TYR A N 1
ATOM 620 C CA . TYR A 1 79 ? -13.018 -0.521 6.353 1.00 87.56 79 TYR A CA 1
ATOM 621 C C . TYR A 1 79 ? -14.421 -0.300 5.764 1.00 87.56 79 TYR A C 1
ATOM 623 O O . TYR A 1 79 ? -14.560 0.419 4.781 1.00 87.56 79 TYR A O 1
ATOM 631 N N . HIS A 1 80 ? -15.448 -0.911 6.356 1.00 88.38 80 HIS A N 1
ATOM 632 C CA . HIS A 1 80 ? -16.855 -0.674 6.024 1.00 88.38 80 HIS A CA 1
ATOM 633 C C . HIS A 1 80 ? -17.444 0.539 6.762 1.00 88.38 80 HIS A C 1
ATOM 635 O O . HIS A 1 80 ? -18.527 0.997 6.408 1.00 88.38 80 HIS A O 1
ATOM 641 N N . ASN A 1 81 ? -16.750 1.053 7.782 1.00 86.50 81 ASN A N 1
ATOM 642 C CA . ASN A 1 81 ? -17.197 2.217 8.535 1.00 86.50 81 ASN A CA 1
ATOM 643 C C . ASN A 1 81 ? -16.817 3.503 7.804 1.00 86.50 81 ASN A C 1
ATOM 645 O O . ASN A 1 81 ? -15.809 3.566 7.094 1.00 86.50 81 ASN A O 1
ATOM 649 N N . LEU A 1 82 ? -17.609 4.552 8.022 1.00 83.75 82 LEU A N 1
ATOM 650 C CA . LEU A 1 82 ? -17.273 5.882 7.533 1.00 83.75 82 LEU A CA 1
ATOM 651 C C . LEU A 1 82 ? -15.964 6.349 8.173 1.00 83.75 82 LEU A C 1
ATOM 653 O O . LEU A 1 82 ? -15.766 6.240 9.384 1.00 83.75 82 LEU A O 1
ATOM 657 N N . LEU A 1 83 ? -15.065 6.879 7.346 1.00 83.94 83 LEU A N 1
ATOM 658 C CA . LEU A 1 83 ? -13.827 7.464 7.838 1.00 83.94 83 LEU A CA 1
ATOM 659 C C . LEU A 1 83 ? -14.118 8.770 8.595 1.00 83.94 83 LEU A C 1
ATOM 661 O O . LEU A 1 83 ? -15.061 9.488 8.247 1.00 83.94 83 LEU A O 1
ATOM 665 N N . PRO A 1 84 ? -13.301 9.111 9.606 1.00 82.12 84 PRO A N 1
ATOM 666 C CA . PRO A 1 84 ? -13.459 10.358 10.336 1.00 82.12 84 PRO A CA 1
ATOM 667 C C . PRO A 1 84 ? -13.270 11.562 9.404 1.00 82.12 84 PRO A C 1
ATOM 669 O O . PRO A 1 84 ? -12.325 11.620 8.614 1.00 82.12 84 PRO A O 1
ATOM 672 N N . HIS A 1 85 ? -14.181 12.526 9.518 1.00 79.12 85 HIS A N 1
ATOM 673 C CA . HIS A 1 85 ? -14.151 13.780 8.772 1.00 79.12 85 HIS A CA 1
ATOM 674 C C . HIS A 1 85 ? -13.335 14.846 9.527 1.00 79.12 85 HIS A C 1
ATOM 676 O O . HIS A 1 85 ? -13.279 14.801 10.757 1.00 79.12 85 HIS A O 1
ATOM 682 N N . PRO A 1 86 ? -12.749 15.838 8.831 1.00 85.31 86 PRO A N 1
ATOM 683 C CA . PRO A 1 86 ? -12.670 15.975 7.377 1.00 85.31 86 PRO A CA 1
ATOM 684 C C . PRO A 1 86 ? -11.543 15.122 6.775 1.00 85.31 86 PRO A C 1
ATOM 686 O O . PRO A 1 86 ? -10.433 15.058 7.303 1.00 85.31 86 PRO A O 1
ATOM 689 N N . LEU A 1 87 ? -11.812 14.505 5.624 1.00 88.06 87 LEU A N 1
ATOM 690 C CA . LEU A 1 87 ? -10.773 13.867 4.819 1.00 88.06 87 LEU A CA 1
ATOM 691 C C . LEU A 1 87 ? -10.038 14.932 4.009 1.00 88.06 87 LEU A C 1
ATOM 693 O O . LEU A 1 87 ? -10.662 15.717 3.297 1.00 88.06 87 LEU A O 1
ATOM 697 N N . VAL A 1 88 ? -8.709 14.939 4.089 1.00 87.56 88 VAL A N 1
ATOM 698 C CA . VAL A 1 88 ? -7.889 15.877 3.318 1.00 87.56 88 VAL A CA 1
ATOM 699 C C . VAL A 1 88 ? -7.347 15.156 2.093 1.00 87.56 88 VAL A C 1
ATOM 701 O O . VAL A 1 88 ? -6.578 14.203 2.218 1.00 87.56 88 VAL A O 1
ATOM 704 N N . MET A 1 89 ? -7.746 15.617 0.909 1.00 92.19 89 MET A N 1
ATOM 705 C CA . MET A 1 89 ? -7.235 15.132 -0.369 1.00 92.19 89 MET A CA 1
ATOM 706 C C . MET A 1 89 ? -6.269 16.160 -0.957 1.00 92.19 89 MET A C 1
ATOM 708 O O . MET A 1 89 ? -6.622 17.325 -1.120 1.00 92.19 89 MET A O 1
ATOM 712 N N . VAL A 1 90 ? -5.050 15.730 -1.282 1.00 91.62 90 VAL A N 1
ATOM 713 C CA . VAL A 1 90 ? -3.998 16.605 -1.812 1.00 91.62 90 VAL A CA 1
ATOM 714 C C . VAL A 1 90 ? -3.396 15.984 -3.062 1.00 91.62 90 VAL A C 1
ATOM 716 O O . VAL A 1 90 ? -2.886 14.865 -3.026 1.00 91.62 90 VAL A O 1
ATOM 719 N N . ASN A 1 91 ? -3.406 16.730 -4.164 1.00 93.31 91 ASN A N 1
ATOM 720 C CA . ASN A 1 91 ? -2.556 16.427 -5.308 1.00 93.31 91 ASN A CA 1
ATOM 721 C C . ASN A 1 91 ? -1.163 17.006 -5.042 1.00 93.31 91 ASN A C 1
ATOM 723 O O . ASN A 1 91 ? -0.992 18.222 -5.011 1.00 93.31 91 ASN A O 1
ATOM 727 N N . ASN A 1 92 ? -0.173 16.142 -4.833 1.00 88.19 92 ASN A N 1
ATOM 728 C CA . ASN A 1 92 ? 1.197 16.562 -4.528 1.00 88.19 92 ASN A CA 1
ATOM 729 C C . ASN A 1 92 ? 2.106 16.642 -5.771 1.00 88.19 92 ASN A C 1
ATOM 731 O O . ASN A 1 92 ? 3.325 16.704 -5.632 1.00 88.19 92 ASN A O 1
ATOM 735 N N . GLY A 1 93 ? 1.541 16.585 -6.982 1.00 89.44 93 GLY A N 1
ATOM 736 C CA . GLY A 1 93 ? 2.293 16.563 -8.241 1.00 89.44 93 GLY A CA 1
ATOM 737 C C . GLY A 1 93 ? 2.898 15.199 -8.601 1.00 89.44 93 GLY A C 1
ATOM 738 O O . GLY A 1 93 ? 3.410 15.034 -9.708 1.00 89.44 93 GLY A O 1
ATOM 739 N N . HIS A 1 94 ? 2.812 14.207 -7.709 1.00 87.56 94 HIS A N 1
ATOM 740 C CA . HIS A 1 94 ? 3.220 12.819 -7.954 1.00 87.56 94 HIS A CA 1
ATOM 741 C C . HIS A 1 94 ? 2.040 11.844 -7.907 1.00 87.56 94 HIS A C 1
ATOM 743 O O . HIS A 1 94 ? 2.028 10.851 -8.626 1.00 87.56 94 HIS A O 1
ATOM 749 N N . THR A 1 95 ? 1.055 12.117 -7.055 1.00 89.12 95 THR A N 1
ATOM 750 C CA . THR A 1 95 ? -0.189 11.361 -6.918 1.00 89.12 95 THR A CA 1
ATOM 751 C C . THR A 1 95 ? -1.239 12.214 -6.200 1.00 89.12 95 THR A C 1
ATOM 753 O O . THR A 1 95 ? -0.940 13.278 -5.651 1.00 89.12 95 THR A O 1
ATOM 756 N N . VAL A 1 96 ? -2.470 11.715 -6.159 1.00 92.19 96 VAL A N 1
ATOM 757 C CA . VAL A 1 96 ? -3.495 12.195 -5.233 1.00 92.19 96 VAL A CA 1
ATOM 758 C C . VAL A 1 96 ? -3.402 11.362 -3.957 1.00 92.19 96 VAL A C 1
ATOM 760 O O . VAL A 1 96 ? -3.580 10.143 -3.987 1.00 92.19 96 VAL A O 1
ATOM 763 N N . ALA A 1 97 ? -3.092 12.021 -2.843 1.00 89.12 97 ALA A N 1
ATOM 764 C CA . ALA A 1 97 ? -2.994 11.413 -1.524 1.00 89.12 97 ALA A CA 1
ATOM 765 C C . ALA A 1 97 ? -4.210 11.790 -0.673 1.00 89.12 97 ALA A C 1
ATOM 767 O O . ALA A 1 97 ? -4.628 12.949 -0.659 1.00 89.12 97 ALA A O 1
ATOM 768 N N . ILE A 1 98 ? -4.751 10.813 0.056 1.00 89.38 98 ILE A N 1
ATOM 769 C CA . ILE A 1 98 ? -5.813 11.021 1.043 1.00 89.38 98 ILE A CA 1
ATOM 770 C C . ILE A 1 98 ? -5.210 10.832 2.435 1.00 89.38 98 ILE A C 1
ATOM 772 O O . ILE A 1 98 ? -4.672 9.768 2.751 1.00 89.38 98 ILE A O 1
ATOM 776 N N . SER A 1 99 ? -5.317 11.860 3.271 1.00 86.44 99 SER A N 1
ATOM 777 C CA . SER A 1 99 ? -4.895 11.829 4.669 1.00 86.44 99 SER A CA 1
ATOM 778 C C . SER A 1 99 ? -6.102 11.590 5.568 1.00 86.44 99 SER A C 1
ATOM 780 O O . SER A 1 99 ? -7.016 12.412 5.629 1.00 86.44 99 SER A O 1
ATOM 782 N N . ILE A 1 100 ? -6.089 10.461 6.278 1.00 86.31 100 ILE A N 1
ATOM 783 C CA . ILE A 1 100 ? -7.129 10.092 7.246 1.00 86.31 100 ILE A CA 1
ATOM 784 C C . ILE A 1 100 ? -6.716 10.637 8.624 1.00 86.31 100 ILE A C 1
ATOM 786 O O . ILE A 1 100 ? -5.683 10.182 9.145 1.00 86.31 100 ILE A O 1
ATOM 790 N N . PRO A 1 101 ? -7.480 11.579 9.218 1.00 85.50 101 PRO A N 1
ATOM 791 C CA . PRO A 1 101 ? -7.142 12.190 10.505 1.00 85.50 101 PRO A CA 1
ATOM 792 C C . PRO A 1 101 ? -7.126 11.135 11.610 1.00 85.50 101 PRO A C 1
ATOM 794 O O . PRO A 1 101 ? -7.834 10.143 11.497 1.00 85.50 101 PRO A O 1
ATOM 797 N N . LYS A 1 102 ? -6.308 11.313 12.659 1.00 85.88 102 LYS A N 1
ATOM 798 C CA . LYS A 1 102 ? -6.288 10.412 13.829 1.00 85.88 102 LYS A CA 1
ATOM 799 C C . LYS A 1 102 ? -7.573 10.592 14.653 1.00 85.88 102 LYS A C 1
ATOM 801 O O . LYS A 1 102 ? -8.098 11.696 14.712 1.00 85.88 102 LYS A O 1
ATOM 806 N N . LEU A 1 103 ? -8.045 9.516 15.288 1.00 85.44 103 LEU A N 1
ATOM 807 C CA . LEU A 1 103 ? -9.172 9.582 16.221 1.00 85.44 103 LEU A CA 1
ATOM 808 C C . LEU A 1 103 ? -8.760 10.404 17.439 1.00 85.44 103 LEU A C 1
ATOM 810 O O . LEU A 1 103 ? -7.620 10.271 17.902 1.00 85.44 103 LEU A O 1
ATOM 814 N N . THR A 1 104 ? -9.684 11.213 17.947 1.00 87.81 104 THR A N 1
ATOM 815 C CA . THR A 1 104 ? -9.519 11.916 19.222 1.00 87.81 104 THR A CA 1
ATOM 816 C C . THR A 1 104 ? -9.526 10.917 20.382 1.00 87.81 104 THR A C 1
ATOM 818 O O . THR A 1 104 ? -9.981 9.779 20.238 1.00 87.81 104 THR A O 1
ATOM 821 N N . GLU A 1 105 ? -9.011 11.314 21.547 1.00 88.31 105 GLU A N 1
ATOM 822 C CA . GLU A 1 105 ? -9.026 10.437 22.728 1.00 88.31 105 GLU A CA 1
ATOM 823 C C . GLU A 1 105 ? -10.456 10.123 23.193 1.00 88.31 105 GLU A C 1
ATOM 825 O O . GLU A 1 105 ? -10.724 9.006 23.621 1.00 88.31 105 GLU A O 1
ATOM 830 N N . GLU A 1 106 ? -11.395 11.055 23.015 1.00 87.44 106 GLU A N 1
ATOM 831 C CA . GLU A 1 106 ? -12.823 10.845 23.289 1.00 87.44 106 GLU A CA 1
ATOM 832 C C . GLU A 1 106 ? -13.424 9.762 22.385 1.00 87.44 106 GLU A C 1
ATOM 834 O O . GLU A 1 106 ? -14.099 8.858 22.864 1.00 87.44 106 GLU A O 1
ATOM 839 N N . GLN A 1 107 ? -13.124 9.799 21.083 1.00 85.25 107 GLN A N 1
ATOM 840 C CA . GLN A 1 107 ? -13.576 8.774 20.136 1.00 85.25 107 GLN A CA 1
ATOM 841 C C . GLN A 1 107 ? -13.018 7.399 20.506 1.00 85.25 107 GLN A C 1
ATOM 843 O O . GLN A 1 107 ? -13.749 6.412 20.533 1.00 85.25 107 GLN A O 1
ATOM 848 N N . LYS A 1 108 ? -11.735 7.331 20.878 1.00 86.25 108 LYS A N 1
ATOM 849 C CA . LYS A 1 108 ? -11.133 6.082 21.361 1.00 86.25 108 LYS A CA 1
ATOM 850 C C . LYS A 1 108 ? -11.789 5.590 22.653 1.00 86.25 108 LYS A C 1
ATOM 852 O O . LYS A 1 108 ? -12.010 4.390 22.784 1.00 86.25 108 LYS A O 1
ATOM 857 N N . ALA A 1 109 ? -12.104 6.491 23.587 1.00 87.62 109 ALA A N 1
ATOM 858 C CA . ALA A 1 109 ? -12.785 6.155 24.837 1.00 87.62 109 ALA A CA 1
ATOM 859 C C . ALA A 1 109 ? -14.214 5.641 24.597 1.00 87.62 109 ALA A C 1
ATOM 861 O O . ALA A 1 109 ? -14.661 4.731 25.290 1.00 87.62 109 ALA A O 1
ATOM 862 N N . ASN A 1 110 ? -14.886 6.149 23.561 1.00 85.69 110 ASN A N 1
ATOM 863 C CA . ASN A 1 110 ? -16.197 5.677 23.110 1.00 85.69 110 ASN A CA 1
ATOM 864 C C . ASN A 1 110 ? -16.138 4.337 22.349 1.00 85.69 110 ASN A C 1
ATOM 866 O O . ASN A 1 110 ? -17.176 3.811 21.952 1.00 85.69 110 ASN A O 1
ATOM 870 N N . GLY A 1 111 ? -14.942 3.769 22.161 1.00 83.50 111 GLY A N 1
ATOM 871 C CA . GLY A 1 111 ? -14.731 2.490 21.486 1.00 83.50 111 GLY A CA 1
ATOM 872 C C . GLY A 1 111 ? -14.483 2.592 19.979 1.00 83.50 111 GLY A C 1
ATOM 873 O O . GLY A 1 111 ? -14.351 1.556 19.323 1.00 83.50 111 GLY A O 1
ATOM 874 N N . ASP A 1 112 ? -14.368 3.800 19.416 1.00 85.94 112 ASP A N 1
ATOM 875 C CA . ASP A 1 112 ? -14.025 3.963 18.006 1.00 85.94 112 ASP A CA 1
ATOM 876 C C . ASP A 1 112 ? -12.583 3.520 17.746 1.00 85.94 112 ASP A C 1
ATOM 878 O O . ASP A 1 112 ? -11.654 3.758 18.526 1.00 85.94 112 ASP A O 1
ATOM 882 N N . PHE A 1 113 ? -12.358 2.912 16.582 1.00 85.94 113 PHE A N 1
ATOM 883 C CA . PHE A 1 113 ? -11.033 2.470 16.177 1.00 85.94 113 PHE A CA 1
ATOM 884 C C . PHE A 1 113 ? -10.751 2.773 14.708 1.00 85.94 113 PHE A C 1
ATOM 886 O O . PHE A 1 113 ? -11.617 2.716 13.840 1.00 85.94 113 PHE A O 1
ATOM 893 N N . MET A 1 114 ? -9.479 3.055 14.416 1.00 86.38 114 MET A N 1
ATOM 894 C CA . MET A 1 114 ? -9.026 3.183 13.031 1.00 86.38 114 MET A CA 1
ATOM 895 C C . MET A 1 114 ? -9.086 1.852 12.295 1.00 86.38 114 MET A C 1
ATOM 897 O O . MET A 1 114 ? -8.593 0.882 12.887 1.00 86.38 114 MET A O 1
ATOM 901 N N . PRO A 1 115 ? -9.540 1.822 11.025 1.00 88.56 115 PRO A N 1
ATOM 902 C CA . PRO A 1 115 ? -9.504 0.625 10.195 1.00 88.56 115 PRO A CA 1
ATOM 903 C C . PRO A 1 115 ? -8.109 0.000 10.158 1.00 88.56 115 PRO A C 1
ATOM 905 O O . PRO A 1 115 ? -7.098 0.712 10.143 1.00 88.56 115 PRO A O 1
ATOM 908 N N . TYR A 1 116 ? -8.046 -1.328 10.172 1.00 87.44 116 TYR A N 1
ATOM 909 C CA . TYR A 1 116 ? -6.789 -2.071 10.159 1.00 87.44 116 TYR A CA 1
ATOM 910 C C . TYR A 1 116 ? -6.939 -3.433 9.493 1.00 87.44 116 TYR A C 1
ATOM 912 O O . TYR A 1 116 ? -8.026 -4.010 9.455 1.00 87.44 116 TYR A O 1
ATOM 920 N N . ALA A 1 117 ? -5.828 -3.939 8.963 1.00 89.88 117 ALA A N 1
ATOM 921 C CA . ALA A 1 117 ? -5.744 -5.281 8.403 1.00 89.88 117 ALA A CA 1
ATOM 922 C C . ALA A 1 117 ? -4.956 -6.206 9.340 1.00 89.88 117 ALA A C 1
ATOM 924 O O . ALA A 1 117 ? -3.977 -5.779 9.959 1.00 89.88 117 ALA A O 1
ATOM 925 N N . ARG A 1 118 ? -5.364 -7.475 9.424 1.00 90.38 118 ARG A N 1
ATOM 926 C CA . ARG A 1 118 ? -4.639 -8.538 10.139 1.00 90.38 118 ARG A CA 1
ATOM 927 C C . ARG A 1 118 ? -4.639 -9.837 9.332 1.00 90.38 118 ARG A C 1
ATOM 929 O O . ARG A 1 118 ? -5.385 -9.969 8.366 1.00 90.38 118 ARG A O 1
ATOM 936 N N . GLY A 1 119 ? -3.820 -10.796 9.754 1.00 90.44 119 GLY A N 1
ATOM 937 C CA . GLY A 1 119 ? -3.695 -12.094 9.094 1.00 90.44 119 GLY A CA 1
ATOM 938 C C . GLY A 1 119 ? -2.671 -12.094 7.961 1.00 90.44 119 GLY A C 1
ATOM 939 O O . GLY A 1 119 ? -1.752 -11.270 7.916 1.00 90.44 119 GLY A O 1
ATOM 940 N N . GLY A 1 120 ? -2.785 -13.067 7.061 1.00 89.19 120 GLY A N 1
ATOM 941 C CA . GLY A 1 120 ? -1.762 -13.349 6.067 1.00 89.19 120 GLY A CA 1
ATOM 942 C C . GLY A 1 120 ? -0.387 -13.596 6.699 1.00 89.19 120 GLY A C 1
ATOM 943 O O . GLY A 1 120 ? -0.246 -14.447 7.570 1.00 89.19 120 GLY A O 1
ATOM 944 N N . LYS A 1 121 ? 0.639 -12.851 6.266 1.00 87.69 121 LYS A N 1
ATOM 945 C CA . LYS A 1 121 ? 1.998 -12.911 6.845 1.00 87.69 121 LYS A CA 1
ATOM 946 C C . LYS A 1 121 ? 2.314 -11.716 7.760 1.00 87.69 121 LYS A C 1
ATOM 948 O O . LYS A 1 121 ? 3.477 -11.475 8.078 1.00 87.69 121 LYS A O 1
ATOM 953 N N . LEU A 1 122 ? 1.306 -10.934 8.152 1.00 87.94 122 LEU A N 1
ATOM 954 C CA . LE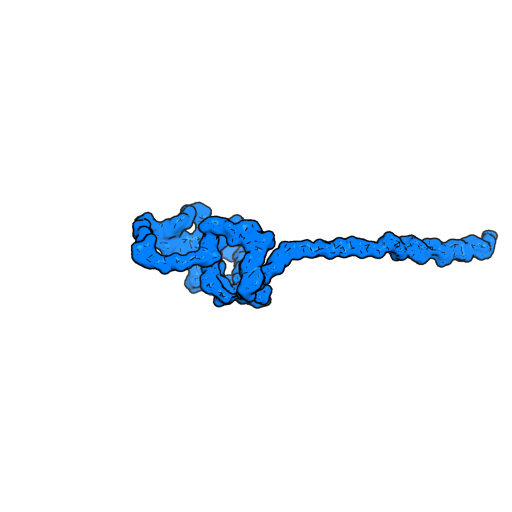U A 1 122 ? 1.504 -9.794 9.049 1.00 87.94 122 LEU A CA 1
ATOM 955 C C . LEU A 1 122 ? 1.734 -10.284 10.493 1.00 87.94 122 LEU A C 1
ATOM 957 O O . LEU A 1 122 ? 1.064 -11.224 10.925 1.00 87.94 122 LEU A O 1
ATOM 961 N N . PRO A 1 123 ? 2.644 -9.658 11.266 1.00 83.75 123 PRO A N 1
ATOM 962 C CA . PRO A 1 123 ? 2.825 -9.997 12.674 1.00 83.75 123 PRO A CA 1
ATOM 963 C C . PRO A 1 123 ? 1.556 -9.708 13.490 1.00 83.75 123 PRO A C 1
ATOM 965 O O . PRO A 1 123 ? 0.931 -8.656 13.331 1.00 83.75 123 PRO A O 1
ATOM 968 N N . ALA A 1 124 ? 1.211 -10.596 14.425 1.00 65.00 124 ALA A N 1
ATOM 969 C CA . ALA A 1 124 ? -0.010 -10.493 15.234 1.00 65.00 124 ALA A CA 1
ATOM 970 C C . ALA A 1 124 ? -0.087 -9.229 16.119 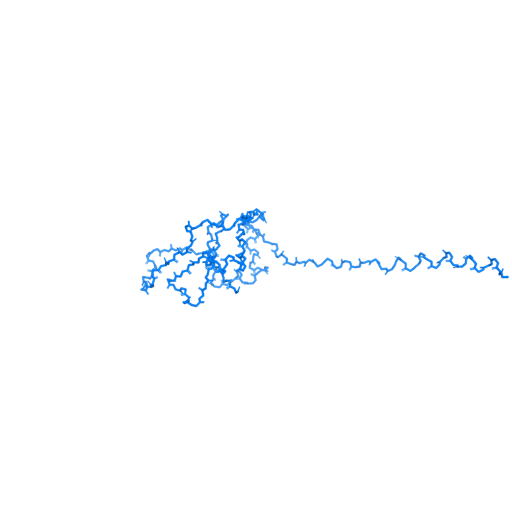1.00 65.00 124 ALA A C 1
ATOM 972 O O . ALA A 1 124 ? -1.175 -8.798 16.482 1.00 65.00 124 ALA A O 1
ATOM 973 N N . ILE A 1 125 ? 1.056 -8.617 16.444 1.00 56.16 125 ILE A N 1
ATOM 974 C CA . ILE A 1 125 ? 1.164 -7.476 17.374 1.00 56.16 125 ILE A CA 1
ATOM 975 C C . ILE A 1 125 ? 1.123 -6.128 16.623 1.00 56.16 125 ILE A C 1
ATOM 977 O O . ILE A 1 125 ? 1.121 -5.058 17.223 1.00 56.16 125 ILE A O 1
ATOM 981 N N . SER A 1 126 ? 1.080 -6.147 15.289 1.00 52.62 126 SER A N 1
ATOM 982 C CA . SER A 1 126 ? 1.235 -4.939 14.472 1.00 52.62 126 SER A CA 1
ATOM 983 C C . SER A 1 126 ? -0.075 -4.503 13.816 1.00 52.62 126 SER A C 1
ATOM 985 O O . SER A 1 126 ? -0.632 -5.208 12.975 1.00 52.62 126 SER A O 1
ATOM 987 N N . LYS A 1 127 ? -0.558 -3.310 14.187 1.00 54.94 127 LYS A N 1
ATOM 988 C CA . LYS A 1 127 ? -1.675 -2.634 13.519 1.00 54.94 127 LYS A CA 1
ATOM 989 C C . LYS A 1 127 ? -1.148 -1.936 12.265 1.00 54.94 127 LYS A C 1
ATOM 991 O O . LYS A 1 127 ? -0.463 -0.920 12.355 1.00 54.94 127 LYS A O 1
ATOM 996 N N . TRP A 1 128 ? -1.465 -2.478 11.093 1.00 50.91 128 TRP A N 1
ATOM 997 C CA . TRP A 1 128 ? -1.014 -1.911 9.821 1.00 50.91 128 TRP A CA 1
ATOM 998 C C . TRP A 1 128 ? -2.072 -1.010 9.208 1.00 50.91 128 TRP A C 1
ATOM 1000 O O . TRP A 1 128 ? -3.236 -1.398 9.075 1.00 50.91 128 TRP A O 1
ATOM 1010 N N . ARG A 1 129 ? -1.647 0.186 8.792 1.00 52.94 129 ARG A N 1
ATOM 1011 C CA . ARG A 1 129 ? -2.477 1.083 7.997 1.00 52.94 129 ARG A CA 1
ATOM 1012 C C . ARG A 1 129 ? -2.186 0.826 6.522 1.00 52.94 129 ARG A C 1
ATOM 1014 O O . ARG A 1 129 ? -1.053 0.967 6.061 1.00 52.94 129 ARG A O 1
ATOM 1021 N N . VAL A 1 130 ? -3.221 0.447 5.783 1.00 48.03 130 VAL A N 1
ATOM 1022 C CA . VAL A 1 130 ? -3.149 0.343 4.324 1.00 48.03 130 VAL A CA 1
ATOM 1023 C C . VAL A 1 130 ? -3.366 1.737 3.743 1.00 48.03 130 VAL A C 1
ATOM 1025 O O . VAL A 1 130 ? -4.422 2.330 3.957 1.00 48.03 130 VAL A O 1
ATOM 1028 N N . TYR A 1 131 ? -2.373 2.262 3.027 1.00 42.88 131 TYR A N 1
ATOM 1029 C CA . TYR A 1 131 ? -2.508 3.490 2.251 1.00 42.88 131 TYR A CA 1
ATOM 1030 C C . TYR A 1 131 ? -2.788 3.122 0.794 1.00 42.88 131 TYR A C 1
ATOM 1032 O O . TYR A 1 131 ? -2.021 2.381 0.169 1.00 42.88 131 TYR A O 1
ATOM 1040 N N . THR A 1 132 ? -3.877 3.652 0.239 1.00 39.44 132 THR A N 1
ATOM 1041 C CA . THR A 1 132 ? -4.173 3.560 -1.192 1.00 39.44 132 THR A CA 1
ATOM 1042 C C . THR A 1 132 ? -3.747 4.866 -1.865 1.00 39.44 132 THR A C 1
ATOM 1044 O O . THR A 1 132 ? -4.223 5.949 -1.535 1.00 39.44 132 THR A O 1
ATOM 1047 N N . SER A 1 133 ? -2.792 4.779 -2.791 1.00 37.34 133 SER A N 1
ATOM 1048 C CA . SER A 1 133 ? -2.440 5.872 -3.702 1.00 37.34 133 SER A CA 1
ATOM 1049 C C . SER A 1 133 ? -3.108 5.591 -5.044 1.00 37.34 133 SER A C 1
ATOM 1051 O O . SER A 1 133 ? -2.879 4.536 -5.632 1.00 37.34 133 SER A O 1
ATOM 1053 N N . ILE A 1 134 ? -3.959 6.508 -5.511 1.00 45.91 134 ILE A N 1
ATOM 1054 C CA . ILE A 1 134 ? -4.811 6.305 -6.699 1.00 45.91 134 ILE A CA 1
ATOM 1055 C C . ILE A 1 134 ? -4.024 6.531 -8.013 1.00 45.91 134 ILE A C 1
ATOM 1057 O O . ILE A 1 134 ? -4.424 6.042 -9.064 1.00 45.91 134 ILE A O 1
ATOM 1061 N N . GLY A 1 135 ? -2.864 7.203 -7.973 1.00 35.59 135 GLY A N 1
ATOM 1062 C CA . GLY A 1 135 ? -2.097 7.606 -9.168 1.00 35.59 135 GLY A CA 1
ATOM 1063 C C . GLY A 1 135 ? -1.130 6.574 -9.771 1.00 35.59 135 GLY A C 1
ATOM 1064 O O . GLY A 1 135 ? -0.552 6.817 -10.823 1.00 35.59 135 GLY A O 1
ATOM 1065 N N . ALA A 1 136 ? -0.934 5.428 -9.129 1.00 37.78 136 ALA A N 1
ATOM 1066 C CA . ALA A 1 136 ? -0.251 4.256 -9.674 1.00 37.78 136 ALA A CA 1
ATOM 1067 C C . ALA A 1 136 ? -0.597 3.114 -8.727 1.00 37.78 136 ALA A C 1
ATOM 1069 O O . ALA A 1 136 ? -0.431 3.301 -7.525 1.00 37.78 136 ALA A O 1
ATOM 1070 N N . ILE A 1 137 ? -1.073 1.969 -9.224 1.00 35.84 137 ILE A N 1
ATOM 1071 C CA . ILE A 1 137 ? -1.431 0.799 -8.407 1.00 35.84 137 ILE A CA 1
ATOM 1072 C C . ILE A 1 137 ? -0.197 0.360 -7.597 1.00 35.84 137 ILE A C 1
ATOM 1074 O O . ILE A 1 137 ? 0.644 -0.417 -8.039 1.00 35.84 137 ILE A O 1
ATOM 1078 N N . ARG A 1 138 ? -0.051 0.947 -6.414 1.00 42.00 138 ARG A N 1
ATOM 1079 C CA . ARG A 1 138 ? 0.967 0.698 -5.403 1.00 42.00 138 ARG A CA 1
ATOM 1080 C C . ARG A 1 138 ? 0.231 0.825 -4.080 1.00 42.00 138 ARG A C 1
ATOM 1082 O O . ARG A 1 138 ? 0.125 1.908 -3.511 1.00 42.00 138 ARG A O 1
ATOM 1089 N N . THR A 1 139 ? -0.324 -0.287 -3.618 1.00 34.91 139 THR A N 1
ATOM 1090 C CA . THR A 1 139 ? -0.757 -0.416 -2.228 1.00 34.91 139 THR A CA 1
ATOM 1091 C C . THR A 1 139 ? 0.497 -0.318 -1.367 1.00 34.91 139 THR A C 1
ATOM 1093 O O . THR A 1 139 ? 1.372 -1.178 -1.461 1.00 34.91 139 THR A O 1
ATOM 1096 N N . ILE A 1 140 ? 0.627 0.742 -0.570 1.00 41.22 140 ILE A N 1
ATOM 1097 C CA . ILE A 1 140 ? 1.720 0.876 0.397 1.00 41.22 140 ILE A CA 1
ATOM 1098 C C . ILE A 1 140 ? 1.138 0.507 1.757 1.00 41.22 140 ILE A C 1
ATOM 1100 O O . ILE A 1 140 ? 0.298 1.218 2.308 1.00 41.22 140 ILE A O 1
ATOM 1104 N N . VAL A 1 141 ? 1.568 -0.629 2.298 1.00 35.47 141 VAL A N 1
ATOM 1105 C CA . VAL A 1 141 ? 1.343 -0.952 3.708 1.00 35.47 141 VAL A CA 1
ATOM 1106 C C . VAL A 1 141 ? 2.432 -0.223 4.487 1.00 35.47 141 VAL A C 1
ATOM 1108 O O . VAL A 1 141 ? 3.609 -0.531 4.308 1.00 35.47 141 VAL A O 1
ATOM 1111 N N . ALA A 1 142 ? 2.066 0.770 5.298 1.00 39.97 142 ALA A N 1
ATOM 1112 C CA . ALA A 1 142 ? 3.026 1.480 6.142 1.00 39.97 142 ALA A CA 1
ATOM 1113 C C . ALA A 1 142 ? 2.758 1.177 7.620 1.00 39.97 142 ALA A C 1
ATOM 1115 O O . ALA A 1 142 ? 1.607 1.084 8.061 1.00 39.97 142 ALA A O 1
ATOM 1116 N N . LEU A 1 143 ? 3.845 0.997 8.371 1.00 31.73 143 LEU A N 1
ATOM 1117 C CA . LEU A 1 143 ? 3.826 0.800 9.816 1.00 31.73 143 LEU A CA 1
ATOM 1118 C C . LEU A 1 143 ? 3.321 2.090 10.471 1.00 31.73 143 LEU A C 1
ATOM 1120 O O . LEU A 1 143 ? 3.861 3.162 10.201 1.00 31.73 143 LEU A O 1
ATOM 1124 N N . SER A 1 144 ? 2.312 1.999 11.336 1.00 33.88 144 SER A N 1
ATOM 1125 C CA . SER A 1 144 ? 2.076 3.058 12.318 1.00 33.88 144 SER A CA 1
ATOM 1126 C C . SER A 1 144 ? 2.867 2.679 13.563 1.00 33.88 144 SER A C 1
ATOM 1128 O O . SER A 1 144 ? 2.533 1.680 14.199 1.00 33.88 144 SER A O 1
ATOM 1130 N N . MET A 1 145 ? 3.918 3.441 13.868 1.00 34.00 145 MET A N 1
ATOM 1131 C CA . MET A 1 145 ? 4.404 3.553 15.247 1.00 34.00 145 MET A CA 1
ATOM 1132 C C . MET A 1 145 ? 3.441 4.436 16.044 1.00 34.00 145 MET A C 1
ATOM 1134 O O . MET A 1 145 ? 2.777 5.304 15.416 1.00 34.00 145 MET A O 1
#

Radius of gyration: 28.13 Å; chains: 1; bounding box: 47×94×45 Å

Secondary structure (DSSP, 8-state):
--TTSHHHHTTSSSTTSSS----------------SSHHHHTTHHHH-GGGGSSS-S-----GGGPPP------EEESTTSPPPSPPEEEE-SS-EEEE-PPPPHHHHHTT----EEE-TTS-TT--EEEEEETTTTEEEEEE--

Organism: Ceratitis capitata (NCBI:txid7213)